Protein AF-A0A800CXI4-F1 (afdb_monomer_lite)

Radius of gyration: 18.93 Å; chains: 1; bounding box: 48×58×32 Å

Sequence (128 aa):
MKNTLILLLLLTINILAGDKNIGFQMNQKYVCINQGAMMNDKLIPILSKEDALKHPLRIVVDDNNILQTDGTIKNLKHIEKTTYGNSENKIILIVDGNNRFIMMMSKQMKNIPIIYACTETNNWTLVK

Structure (mmCIF, N/CA/C/O backbone):
data_AF-A0A800CXI4-F1
#
_entry.id   AF-A0A800CXI4-F1
#
loop_
_atom_site.group_PDB
_atom_site.id
_atom_site.type_symbol
_atom_site.label_atom_id
_atom_site.label_alt_id
_atom_site.label_comp_id
_atom_site.label_asym_id
_atom_site.label_entity_id
_atom_site.label_seq_id
_atom_site.pdbx_PDB_ins_code
_atom_site.Cartn_x
_atom_site.Cartn_y
_atom_site.Cartn_z
_atom_site.occupancy
_atom_site.B_iso_or_equiv
_atom_site.auth_seq_id
_atom_site.a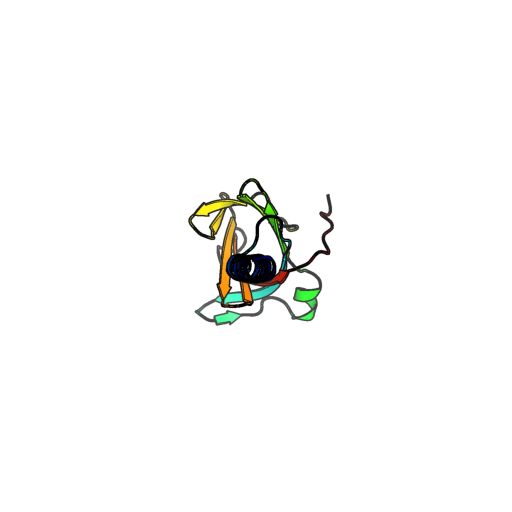uth_comp_id
_atom_site.auth_asym_id
_atom_site.auth_atom_id
_atom_site.pdbx_PDB_model_num
ATOM 1 N N . MET A 1 1 ? -32.945 -42.787 12.098 1.00 50.81 1 MET A N 1
ATOM 2 C CA . MET A 1 1 ? -32.703 -41.409 12.595 1.00 50.81 1 MET A CA 1
ATOM 3 C C . MET A 1 1 ? -31.217 -41.085 12.854 1.00 50.81 1 MET A C 1
ATOM 5 O O . MET A 1 1 ? -30.929 -40.255 13.701 1.00 50.81 1 MET A O 1
ATOM 9 N N . LYS A 1 2 ? -30.248 -41.681 12.135 1.00 51.53 2 LYS A N 1
ATOM 10 C CA . LYS A 1 2 ? -28.816 -41.311 12.262 1.00 51.53 2 LYS A CA 1
ATOM 11 C C . LYS A 1 2 ? -28.258 -40.580 11.030 1.00 51.53 2 LYS A C 1
ATOM 13 O O . LYS A 1 2 ? -27.410 -39.714 11.188 1.00 51.53 2 LYS A O 1
ATOM 18 N N . ASN A 1 3 ? -28.796 -40.833 9.832 1.00 51.59 3 ASN A N 1
ATOM 19 C CA . ASN A 1 3 ? -28.273 -40.224 8.598 1.00 51.59 3 ASN A CA 1
ATOM 20 C C . ASN A 1 3 ? -28.758 -38.788 8.339 1.00 51.59 3 ASN A C 1
ATOM 22 O O . ASN A 1 3 ? -28.037 -38.010 7.726 1.00 51.59 3 ASN A O 1
ATOM 26 N N . THR A 1 4 ? -29.933 -38.399 8.842 1.00 51.50 4 THR A N 1
ATOM 27 C CA . THR A 1 4 ? -30.475 -37.039 8.655 1.00 51.50 4 THR A CA 1
ATOM 28 C C . THR A 1 4 ? -29.680 -35.975 9.423 1.00 51.50 4 THR A C 1
ATOM 30 O O . THR A 1 4 ? -29.590 -34.836 8.980 1.00 51.50 4 THR A O 1
ATOM 33 N N . LEU A 1 5 ? -29.055 -36.347 10.547 1.00 52.59 5 LEU A N 1
ATOM 34 C CA . LEU A 1 5 ? -28.291 -35.419 11.388 1.00 52.59 5 LEU A CA 1
ATOM 35 C C . LEU A 1 5 ? -26.929 -35.049 10.770 1.00 52.59 5 LEU A C 1
ATOM 37 O O . LEU A 1 5 ? -26.468 -33.922 10.914 1.00 52.59 5 LEU A O 1
ATOM 41 N N . ILE A 1 6 ? -26.314 -35.981 10.034 1.00 56.84 6 ILE A N 1
ATOM 42 C CA . ILE A 1 6 ? -25.014 -35.783 9.369 1.00 56.84 6 ILE A CA 1
ATOM 43 C C . ILE A 1 6 ? -25.155 -34.843 8.162 1.00 56.84 6 ILE A C 1
ATOM 45 O O . ILE A 1 6 ? -24.296 -33.994 7.935 1.00 56.84 6 ILE A O 1
ATOM 49 N N . LEU A 1 7 ? -26.266 -34.941 7.423 1.00 50.00 7 LEU A N 1
ATOM 50 C CA . LEU A 1 7 ? -26.538 -34.068 6.278 1.00 50.00 7 LEU A CA 1
ATOM 51 C C . LEU A 1 7 ? -26.783 -32.610 6.713 1.00 50.00 7 LEU A C 1
ATOM 53 O O . LEU A 1 7 ? -26.326 -31.686 6.045 1.00 50.00 7 LEU A O 1
ATOM 57 N N . LEU A 1 8 ? -27.438 -32.405 7.863 1.00 51.38 8 LEU A N 1
ATOM 58 C CA . LEU A 1 8 ? -27.653 -31.074 8.441 1.00 51.38 8 LEU A CA 1
ATOM 59 C C . LEU A 1 8 ? -26.340 -30.438 8.928 1.00 51.38 8 LEU A C 1
ATOM 61 O O . LEU A 1 8 ? -26.144 -29.240 8.744 1.00 51.38 8 LEU A O 1
ATOM 65 N N . LEU A 1 9 ? -25.424 -31.239 9.491 1.00 52.81 9 LEU A N 1
ATOM 66 C CA . LEU A 1 9 ? -24.092 -30.775 9.903 1.00 52.81 9 LEU A CA 1
ATOM 67 C C . LEU A 1 9 ? -23.211 -30.362 8.711 1.00 52.81 9 LEU A C 1
ATOM 69 O O . LEU A 1 9 ? -22.426 -29.429 8.821 1.00 52.81 9 LEU A O 1
ATOM 73 N N . LEU A 1 10 ? -23.329 -31.032 7.561 1.00 49.75 10 LEU A N 1
ATOM 74 C CA . LEU A 1 10 ? -22.573 -30.671 6.353 1.00 49.75 10 LEU A CA 1
ATOM 75 C C . LEU A 1 10 ? -23.114 -29.403 5.676 1.00 49.75 10 LEU A C 1
ATOM 77 O O . LEU A 1 10 ? -22.350 -28.644 5.078 1.00 49.75 10 LEU A O 1
ATOM 81 N N . LEU A 1 11 ? -24.417 -29.135 5.795 1.00 50.25 11 LEU A N 1
ATOM 82 C CA . LEU A 1 11 ? -25.026 -27.904 5.286 1.00 50.25 11 LEU A CA 1
ATOM 83 C C . LEU A 1 11 ? -24.616 -26.672 6.108 1.00 50.25 11 LEU A C 1
ATOM 85 O O . LEU A 1 11 ? -24.391 -25.615 5.525 1.00 50.25 11 LEU A O 1
ATOM 89 N N . THR A 1 12 ? -24.431 -26.793 7.427 1.00 48.59 12 THR A N 1
ATOM 90 C CA . THR A 1 12 ? -23.997 -25.659 8.265 1.00 48.59 12 THR A CA 1
ATOM 91 C C . THR A 1 12 ? -22.528 -25.283 8.065 1.00 48.59 12 THR A C 1
ATOM 93 O O . THR A 1 12 ? -22.199 -24.101 8.140 1.00 48.59 12 THR A O 1
ATOM 96 N N . ILE A 1 13 ? -21.649 -26.240 7.738 1.00 51.00 13 ILE A N 1
ATOM 97 C CA . ILE A 1 13 ? -20.226 -25.956 7.464 1.00 51.00 13 ILE A CA 1
ATOM 98 C C . ILE A 1 13 ? -20.065 -25.098 6.198 1.00 51.00 13 ILE A C 1
ATOM 100 O O . ILE A 1 13 ? -19.232 -24.196 6.168 1.00 51.00 13 ILE A O 1
ATOM 104 N N . ASN A 1 14 ? -20.889 -25.323 5.169 1.00 39.72 14 ASN A N 1
ATOM 105 C CA . ASN A 1 14 ? -20.819 -24.549 3.925 1.00 39.72 14 ASN A CA 1
ATOM 106 C C . ASN A 1 14 ? -21.346 -23.114 4.082 1.00 39.72 14 ASN A C 1
ATOM 108 O O . ASN A 1 14 ? -20.848 -22.208 3.420 1.00 39.72 14 ASN A O 1
ATOM 112 N N . ILE A 1 15 ? -22.316 -22.890 4.975 1.00 45.28 15 ILE A N 1
ATOM 113 C CA . ILE A 1 15 ? -22.887 -21.554 5.211 1.00 45.28 15 ILE A CA 1
ATOM 114 C C . ILE A 1 15 ? -21.921 -20.674 6.027 1.00 45.28 15 ILE A C 1
ATOM 116 O O . ILE A 1 15 ? -21.911 -19.460 5.853 1.00 45.28 15 ILE A O 1
ATOM 120 N N . LEU A 1 16 ? -21.042 -21.265 6.848 1.00 41.84 16 LEU A N 1
ATOM 121 C CA . LEU A 1 16 ? -20.015 -20.515 7.587 1.00 41.84 16 LEU A CA 1
ATOM 122 C C . LEU A 1 16 ? -18.786 -20.135 6.734 1.00 41.84 16 LEU A C 1
ATOM 124 O O . LEU A 1 16 ? -17.980 -19.310 7.154 1.00 41.84 16 LEU A O 1
ATOM 128 N N . ALA A 1 17 ? -18.633 -20.725 5.545 1.00 45.62 17 ALA A N 1
ATOM 129 C CA . ALA A 1 17 ? -17.491 -20.513 4.648 1.00 45.62 17 ALA A CA 1
ATOM 130 C C . ALA A 1 17 ? -17.721 -19.404 3.594 1.00 45.62 17 ALA A C 1
ATOM 132 O O . ALA A 1 17 ? -16.946 -19.285 2.642 1.00 45.62 17 ALA A O 1
ATOM 133 N N . GLY A 1 18 ? -18.796 -18.620 3.738 1.00 40.31 18 GLY A N 1
ATOM 134 C CA . GLY A 1 18 ? -19.310 -17.721 2.701 1.00 40.31 18 GLY A CA 1
ATOM 135 C C . GLY A 1 18 ? -18.855 -16.262 2.745 1.00 40.31 18 GLY A C 1
ATOM 136 O O . GLY A 1 18 ? -18.929 -15.610 1.711 1.00 40.31 18 GLY A O 1
ATOM 137 N N . ASP A 1 19 ? -18.323 -15.758 3.860 1.00 40.31 19 ASP A N 1
ATOM 138 C CA . ASP A 1 19 ? -17.741 -14.409 3.912 1.00 40.31 19 ASP A CA 1
ATOM 139 C C . ASP A 1 19 ? -16.220 -14.506 3.793 1.00 40.31 19 ASP A C 1
ATOM 141 O O . ASP A 1 19 ? -15.462 -14.335 4.750 1.00 40.31 19 ASP A O 1
ATOM 145 N N . LYS A 1 20 ? -15.735 -14.813 2.583 1.00 41.09 20 LYS A N 1
ATOM 146 C CA . LYS A 1 20 ? -14.326 -14.567 2.251 1.00 41.09 20 LYS A CA 1
ATOM 147 C C . LYS A 1 20 ? -14.084 -13.064 2.375 1.00 41.09 20 LYS A C 1
ATOM 149 O O . LYS A 1 20 ? -14.387 -12.327 1.448 1.00 41.09 20 LYS A O 1
ATOM 154 N N . ASN A 1 21 ? -13.559 -12.642 3.526 1.00 45.72 21 ASN A N 1
ATOM 155 C CA . ASN A 1 21 ? -13.044 -11.308 3.847 1.00 45.72 21 ASN A CA 1
ATOM 156 C C . ASN A 1 21 ? -12.603 -10.530 2.589 1.00 45.72 21 ASN A C 1
ATOM 158 O O . ASN A 1 21 ? -11.483 -10.705 2.102 1.00 45.72 21 ASN A O 1
ATOM 162 N N . ILE A 1 22 ? -13.481 -9.658 2.082 1.00 54.50 22 ILE A N 1
ATOM 163 C CA . ILE A 1 22 ? -13.307 -8.863 0.849 1.00 54.50 22 ILE A CA 1
ATOM 164 C C . ILE A 1 22 ? -12.419 -7.631 1.145 1.00 54.50 22 ILE A C 1
ATOM 166 O O . ILE A 1 22 ? -12.668 -6.519 0.697 1.00 54.50 22 ILE A O 1
ATOM 170 N N . GLY A 1 23 ? -11.410 -7.806 2.001 1.00 72.75 23 GLY A N 1
ATOM 171 C CA . GLY A 1 23 ? -10.653 -6.743 2.656 1.00 72.75 23 GLY A CA 1
ATOM 172 C C . GLY A 1 23 ? -9.152 -7.019 2.715 1.00 72.75 23 GLY A C 1
ATOM 173 O O . GLY A 1 23 ? -8.667 -8.087 2.323 1.00 72.75 23 GLY A O 1
ATOM 174 N N . PHE A 1 24 ? -8.410 -6.056 3.258 1.00 88.31 24 PHE A N 1
ATOM 175 C CA . PHE A 1 24 ? -7.121 -6.339 3.884 1.00 88.31 24 PHE A CA 1
ATOM 176 C C . PHE A 1 24 ? -7.394 -7.013 5.229 1.00 88.31 24 PHE A C 1
ATOM 178 O O . PHE A 1 24 ? -8.135 -6.473 6.047 1.00 88.31 24 PHE A O 1
ATOM 185 N N . GLN A 1 25 ? -6.848 -8.208 5.433 1.00 89.06 25 GLN A N 1
ATOM 186 C CA . GLN A 1 25 ? -7.080 -8.978 6.651 1.00 89.06 25 GLN A CA 1
ATOM 187 C C . GLN A 1 25 ? -6.087 -8.577 7.746 1.00 89.06 25 GLN A C 1
ATOM 189 O O . GLN A 1 25 ? -4.918 -8.296 7.474 1.00 89.06 25 GLN A O 1
ATOM 194 N N . MET A 1 26 ? -6.555 -8.589 8.992 1.00 89.81 26 MET A N 1
ATOM 195 C CA . MET A 1 26 ? -5.710 -8.388 10.170 1.00 89.81 26 MET A CA 1
ATOM 196 C C . MET A 1 26 ? -4.631 -9.469 10.233 1.00 89.81 26 MET A C 1
ATOM 198 O O . MET A 1 26 ? -4.898 -10.635 9.948 1.00 89.81 26 MET A O 1
ATOM 202 N N . ASN A 1 27 ? -3.407 -9.072 10.573 1.00 90.50 27 ASN A N 1
ATOM 203 C CA . ASN A 1 27 ? -2.185 -9.884 10.590 1.00 90.50 27 ASN A CA 1
ATOM 204 C C . ASN A 1 27 ? -1.806 -10.560 9.264 1.00 90.50 27 ASN A C 1
ATOM 206 O O . ASN A 1 27 ? -0.751 -11.197 9.185 1.00 90.50 27 ASN A O 1
ATOM 210 N N . GLN A 1 28 ? -2.602 -10.398 8.205 1.00 92.12 28 GLN A N 1
ATOM 211 C CA . GLN A 1 28 ? -2.224 -10.825 6.871 1.00 92.12 28 GLN A CA 1
ATOM 212 C C . GLN A 1 28 ? -1.204 -9.843 6.311 1.00 92.12 28 GLN A C 1
ATOM 214 O O . GLN A 1 28 ? -1.385 -8.624 6.322 1.00 92.12 28 GLN A O 1
ATOM 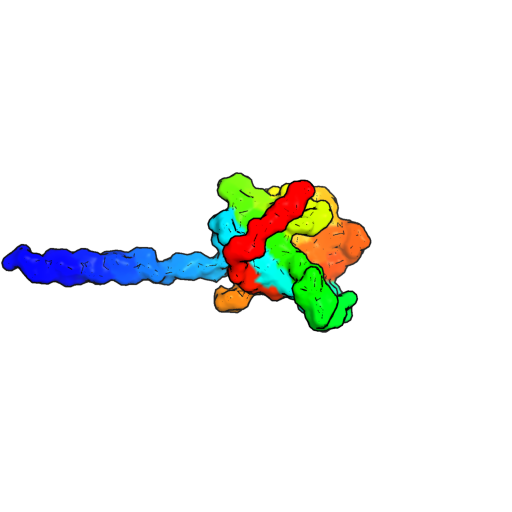219 N N . LYS A 1 29 ? -0.107 -10.397 5.806 1.00 92.50 29 LYS A N 1
ATOM 220 C CA . LYS A 1 29 ? 0.980 -9.619 5.227 1.00 92.50 29 LYS A CA 1
ATOM 221 C C . LYS A 1 29 ? 0.770 -9.471 3.730 1.00 92.50 29 LYS A C 1
ATOM 223 O O . LYS A 1 29 ? 0.338 -10.409 3.051 1.00 92.50 29 LYS A O 1
ATOM 228 N N . TYR A 1 30 ? 1.128 -8.300 3.227 1.00 93.88 30 TYR A N 1
ATOM 229 C CA . TYR A 1 30 ? 1.013 -7.949 1.822 1.00 93.88 30 TYR A CA 1
ATOM 230 C C . TYR A 1 30 ? 2.334 -7.390 1.306 1.00 93.88 30 TYR A C 1
ATOM 232 O O . TYR A 1 30 ? 3.022 -6.640 1.998 1.00 93.88 30 TYR A O 1
ATOM 240 N N . VAL A 1 31 ? 2.669 -7.748 0.071 1.00 94.38 31 VAL A N 1
ATOM 241 C CA . VAL A 1 31 ? 3.730 -7.123 -0.718 1.00 94.38 31 VAL A CA 1
ATOM 242 C C . VAL A 1 31 ? 3.075 -6.252 -1.780 1.00 94.38 31 VAL A C 1
ATOM 244 O O . VAL A 1 31 ? 2.179 -6.705 -2.487 1.00 94.38 31 VAL A O 1
ATOM 247 N N . CYS A 1 32 ? 3.495 -4.998 -1.870 1.00 95.00 32 CYS A N 1
ATOM 248 C CA . CYS A 1 32 ? 2.868 -3.965 -2.674 1.00 95.00 32 CYS A CA 1
ATOM 249 C C . CYS A 1 32 ? 3.884 -3.371 -3.658 1.00 95.00 32 CYS A C 1
ATOM 251 O O . CYS A 1 32 ? 4.918 -2.829 -3.264 1.00 95.00 32 CYS A O 1
ATOM 253 N N . ILE A 1 33 ? 3.588 -3.470 -4.953 1.00 96.00 33 ILE A N 1
ATOM 254 C CA . ILE A 1 33 ? 4.454 -3.022 -6.049 1.00 96.00 33 ILE A CA 1
ATOM 255 C C . ILE A 1 33 ? 3.989 -1.655 -6.538 1.00 96.00 33 ILE A C 1
ATOM 257 O O . ILE A 1 33 ? 2.809 -1.484 -6.855 1.00 96.00 33 ILE A O 1
ATOM 261 N N . ASN A 1 34 ? 4.913 -0.695 -6.625 1.00 96.62 34 ASN A N 1
ATOM 262 C CA . ASN A 1 34 ? 4.628 0.663 -7.091 1.00 96.62 34 ASN A CA 1
ATOM 263 C C . ASN A 1 34 ? 4.089 0.640 -8.532 1.00 96.62 34 ASN A C 1
ATOM 265 O O . ASN A 1 34 ? 4.724 0.076 -9.421 1.00 96.62 34 ASN A O 1
ATOM 269 N N . GLN A 1 35 ? 2.916 1.236 -8.746 1.00 97.38 35 GLN A N 1
ATOM 270 C CA . GLN A 1 35 ? 2.281 1.364 -10.061 1.00 97.38 35 GLN A CA 1
ATOM 271 C C . GLN A 1 35 ? 2.474 2.759 -10.671 1.00 97.38 35 GLN A C 1
ATOM 273 O O . GLN A 1 35 ? 2.390 2.920 -11.886 1.00 97.38 35 GLN A O 1
ATOM 278 N N . GLY A 1 36 ? 2.729 3.770 -9.840 1.00 96.81 36 GLY A N 1
ATOM 279 C CA . GLY A 1 36 ? 2.942 5.145 -10.270 1.00 96.81 36 GLY A CA 1
ATOM 280 C C . GLY A 1 36 ? 2.333 6.180 -9.330 1.00 96.81 36 GLY A C 1
ATOM 281 O O . GLY A 1 36 ? 1.720 5.856 -8.312 1.00 96.81 36 GLY A O 1
ATOM 282 N N . ALA A 1 37 ? 2.493 7.444 -9.707 1.00 97.38 37 ALA A N 1
ATOM 283 C CA . ALA A 1 37 ? 1.859 8.589 -9.072 1.00 97.38 37 ALA A CA 1
ATOM 284 C C . ALA A 1 37 ? 0.599 9.008 -9.842 1.00 97.38 37 ALA A C 1
ATOM 286 O O . ALA A 1 37 ? 0.600 9.029 -11.072 1.00 97.38 37 ALA A O 1
ATOM 287 N N . MET A 1 38 ? -0.461 9.382 -9.129 1.00 96.38 38 MET A N 1
ATOM 288 C CA . MET A 1 38 ? -1.640 10.010 -9.722 1.00 96.38 38 MET A CA 1
ATOM 289 C C . MET A 1 38 ? -1.374 11.498 -9.943 1.00 96.38 38 MET A C 1
ATOM 291 O O . MET A 1 38 ? -1.226 12.261 -8.989 1.00 96.38 38 MET A O 1
ATOM 295 N N . MET A 1 39 ? -1.317 11.916 -11.205 1.00 94.31 39 MET A N 1
ATOM 296 C CA . MET A 1 39 ? -1.093 13.302 -11.616 1.00 94.31 39 MET A CA 1
ATOM 297 C C . MET A 1 39 ? -2.003 13.629 -12.798 1.00 94.31 39 MET A C 1
ATOM 299 O O . MET A 1 39 ? -1.978 12.921 -13.803 1.00 94.31 39 MET A O 1
ATOM 303 N N . ASN A 1 40 ? -2.783 14.710 -12.697 1.00 93.81 40 ASN A N 1
ATOM 304 C CA . ASN A 1 40 ? -3.727 15.134 -13.742 1.00 93.81 40 ASN A CA 1
ATOM 305 C C . ASN A 1 40 ? -4.635 13.979 -14.211 1.00 93.81 40 ASN A C 1
ATOM 307 O O . ASN A 1 40 ? -4.702 13.681 -15.403 1.00 93.81 40 ASN A O 1
ATOM 311 N N . ASP A 1 41 ? -5.242 13.275 -13.249 1.00 92.38 41 ASP A N 1
ATOM 312 C CA . ASP A 1 41 ? -6.135 12.122 -13.457 1.00 92.38 41 ASP A CA 1
ATOM 313 C C . ASP A 1 41 ? -5.514 10.928 -14.198 1.00 92.38 41 ASP A C 1
ATOM 315 O O . ASP A 1 41 ? -6.213 10.021 -14.649 1.00 92.38 41 ASP A O 1
ATOM 319 N N . LYS A 1 42 ? -4.183 10.890 -14.302 1.00 95.31 42 LYS A N 1
ATOM 320 C CA . LYS A 1 42 ? -3.438 9.795 -14.919 1.00 95.31 42 LYS A CA 1
ATOM 321 C C . LYS A 1 42 ? -2.495 9.157 -13.919 1.00 95.31 42 LYS A C 1
ATOM 323 O O . LYS A 1 42 ? -1.866 9.839 -13.113 1.00 95.31 42 LYS A O 1
ATOM 328 N N . LEU A 1 43 ? -2.356 7.842 -14.032 1.00 95.31 43 LEU A N 1
ATOM 329 C CA . LEU A 1 43 ? -1.314 7.098 -13.347 1.00 95.31 43 LEU A CA 1
ATOM 330 C C . LEU A 1 43 ? -0.021 7.193 -14.162 1.00 95.31 43 LEU A C 1
ATOM 332 O O . LEU A 1 43 ? 0.069 6.645 -15.261 1.00 95.31 43 LEU A O 1
ATOM 336 N N . ILE A 1 44 ? 0.964 7.912 -13.633 1.00 97.12 44 ILE A N 1
ATOM 337 C CA . ILE A 1 44 ? 2.273 8.106 -14.258 1.00 97.12 44 ILE A CA 1
ATOM 338 C C . ILE A 1 44 ? 3.289 7.208 -13.544 1.00 97.12 44 ILE A C 1
ATOM 340 O O . ILE A 1 44 ? 3.525 7.408 -12.349 1.00 97.12 44 ILE A O 1
ATOM 344 N N . PRO A 1 45 ? 3.916 6.236 -14.231 1.00 95.44 45 PRO A N 1
ATOM 345 C CA . PRO A 1 45 ? 4.993 5.447 -13.647 1.00 95.44 45 PRO A CA 1
ATOM 346 C C . PRO A 1 45 ? 6.143 6.355 -13.202 1.00 95.44 45 PRO A C 1
ATOM 348 O O . PRO A 1 45 ? 6.675 7.128 -13.996 1.00 95.44 45 PRO A O 1
ATOM 351 N N . ILE A 1 46 ? 6.523 6.257 -11.930 1.00 93.62 46 ILE A N 1
ATOM 352 C CA . ILE A 1 46 ? 7.657 7.002 -11.351 1.00 93.62 46 ILE A CA 1
ATOM 353 C C . ILE A 1 46 ? 8.901 6.123 -11.161 1.00 93.62 46 ILE A C 1
ATOM 355 O O . ILE A 1 46 ? 9.965 6.623 -10.812 1.00 93.62 46 ILE A O 1
ATOM 359 N N . LEU A 1 47 ? 8.757 4.817 -11.391 1.00 92.94 47 LEU A N 1
ATOM 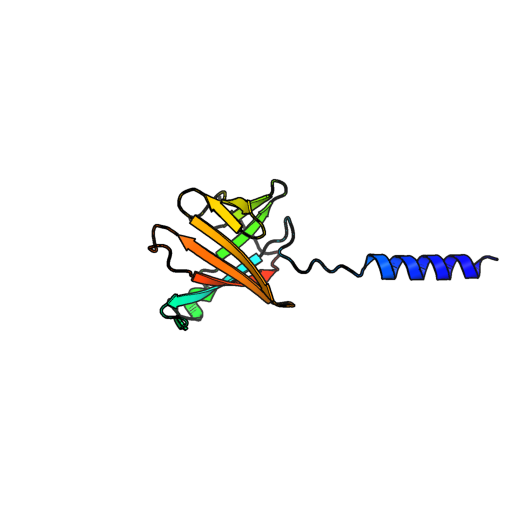360 C CA . LEU A 1 47 ? 9.811 3.809 -11.383 1.00 92.94 47 LEU A CA 1
ATOM 361 C C . LEU A 1 47 ? 9.647 2.917 -12.618 1.00 92.94 47 LEU A C 1
ATOM 363 O O . LEU A 1 47 ? 8.534 2.749 -13.127 1.00 92.94 47 LEU A O 1
ATOM 367 N N . SER A 1 48 ? 10.748 2.317 -13.073 1.00 93.69 48 SER A N 1
ATOM 368 C CA . SER A 1 48 ? 10.685 1.194 -14.013 1.00 93.69 48 SER A CA 1
ATOM 369 C C . SER A 1 48 ? 9.992 -0.006 -13.350 1.00 93.69 48 SER A C 1
ATOM 371 O O . SER A 1 48 ? 9.926 -0.100 -12.119 1.00 93.69 48 SER A O 1
ATOM 373 N N . LYS A 1 49 ? 9.483 -0.951 -14.149 1.00 90.31 49 LYS A N 1
ATOM 374 C CA . LYS A 1 49 ? 8.880 -2.178 -13.600 1.00 90.31 49 LYS A CA 1
ATOM 375 C C . LYS A 1 49 ? 9.917 -2.993 -12.831 1.00 90.31 49 LYS A C 1
ATOM 377 O O . LYS A 1 49 ? 9.622 -3.509 -11.757 1.00 90.31 49 LYS A O 1
ATOM 382 N N . GLU A 1 50 ? 11.130 -3.075 -13.364 1.00 92.38 50 GLU A N 1
ATOM 383 C CA . GLU A 1 50 ? 12.251 -3.786 -12.763 1.00 92.38 50 GLU A CA 1
ATOM 384 C C . GLU A 1 50 ? 12.607 -3.199 -11.395 1.00 92.38 50 GLU A C 1
ATOM 386 O O . GLU A 1 50 ? 12.787 -3.944 -10.433 1.00 92.38 50 GLU A O 1
ATOM 391 N N . ASP A 1 51 ? 12.664 -1.873 -11.273 1.00 92.19 51 ASP A N 1
ATOM 392 C CA . ASP A 1 51 ? 13.017 -1.226 -10.008 1.00 92.19 51 ASP A CA 1
ATOM 393 C C . ASP A 1 51 ? 11.864 -1.256 -9.000 1.00 92.19 51 ASP A C 1
ATOM 395 O O . ASP A 1 51 ? 12.101 -1.436 -7.804 1.00 92.19 51 ASP A O 1
ATOM 399 N N . ALA A 1 52 ? 10.612 -1.190 -9.465 1.00 91.25 52 ALA A N 1
ATOM 400 C CA . ALA A 1 52 ? 9.443 -1.385 -8.610 1.00 91.25 52 ALA A CA 1
ATOM 401 C C . ALA A 1 52 ? 9.414 -2.788 -7.971 1.00 91.25 52 ALA A C 1
ATOM 403 O O . ALA A 1 52 ? 9.008 -2.930 -6.818 1.00 91.25 52 ALA A O 1
ATOM 404 N N . LEU A 1 53 ? 9.877 -3.819 -8.689 1.00 89.75 53 LEU A N 1
ATOM 405 C CA . LEU A 1 53 ? 9.980 -5.188 -8.171 1.00 89.75 53 LEU A CA 1
ATOM 406 C C . LEU A 1 53 ? 11.153 -5.380 -7.198 1.00 89.75 53 LEU A C 1
ATOM 408 O O . LEU A 1 53 ? 11.057 -6.210 -6.294 1.00 89.75 53 LEU A O 1
ATOM 412 N N . LYS A 1 54 ? 12.246 -4.623 -7.355 1.00 91.38 54 LYS A N 1
ATOM 413 C CA . LYS A 1 54 ? 13.392 -4.652 -6.424 1.00 91.38 54 LYS A CA 1
ATOM 414 C C . LYS A 1 54 ? 13.078 -3.989 -5.085 1.00 91.38 54 LYS A C 1
ATOM 416 O O . LYS A 1 54 ? 13.638 -4.383 -4.064 1.00 91.38 54 LYS A O 1
ATOM 421 N N . HIS A 1 55 ? 12.189 -2.998 -5.089 1.00 88.44 55 HIS A N 1
ATOM 422 C CA . HIS A 1 55 ? 11.851 -2.195 -3.915 1.00 88.44 55 HIS A CA 1
ATOM 423 C C . HIS A 1 55 ? 10.344 -2.227 -3.617 1.00 88.44 55 HIS A C 1
ATOM 425 O O . HIS A 1 55 ? 9.685 -1.184 -3.662 1.00 88.44 55 HIS A O 1
ATOM 431 N N . PRO A 1 56 ? 9.773 -3.410 -3.317 1.00 91.38 56 PRO A N 1
ATOM 432 C CA . PRO A 1 56 ? 8.378 -3.487 -2.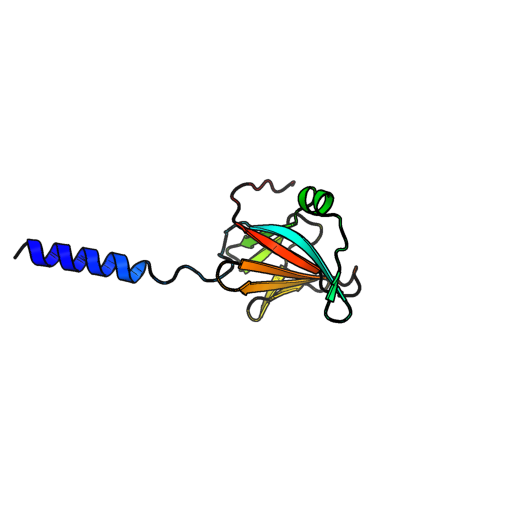928 1.00 91.38 56 PRO A CA 1
ATOM 433 C C . PRO A 1 56 ? 8.173 -2.831 -1.560 1.00 91.38 56 PRO A C 1
ATOM 435 O O . PRO A 1 56 ? 9.042 -2.904 -0.692 1.00 91.38 56 PRO A O 1
ATOM 438 N N . LEU A 1 57 ? 6.993 -2.259 -1.346 1.00 92.06 57 LEU A N 1
ATOM 439 C CA . LEU A 1 57 ? 6.532 -1.865 -0.020 1.00 92.06 57 LEU A CA 1
ATOM 440 C C . LEU A 1 57 ? 5.819 -3.057 0.606 1.00 92.06 57 LEU A C 1
A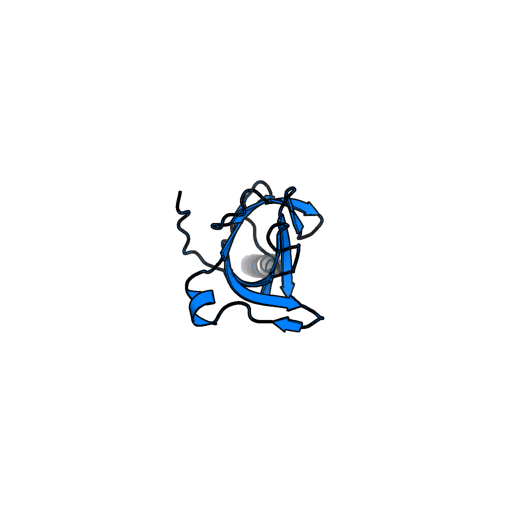TOM 442 O O . LEU A 1 57 ? 4.923 -3.625 -0.013 1.00 92.06 57 LEU A O 1
ATOM 446 N N . ARG A 1 58 ? 6.165 -3.447 1.825 1.00 92.00 58 ARG A N 1
ATOM 447 C CA . ARG A 1 58 ? 5.441 -4.504 2.532 1.00 92.00 58 ARG A CA 1
ATOM 448 C C . ARG A 1 58 ? 4.592 -3.884 3.629 1.00 92.00 58 ARG A C 1
ATOM 450 O O . ARG A 1 58 ? 5.063 -3.005 4.347 1.00 92.00 58 ARG A O 1
ATOM 457 N N . ILE A 1 59 ? 3.346 -4.338 3.762 1.00 93.00 59 ILE A N 1
ATOM 458 C CA . ILE A 1 59 ? 2.412 -3.841 4.779 1.00 93.00 59 ILE A CA 1
ATOM 459 C C . ILE A 1 59 ? 1.728 -4.969 5.554 1.00 93.00 59 ILE A C 1
ATOM 461 O O . ILE A 1 59 ? 1.515 -6.067 5.035 1.00 93.00 59 ILE A O 1
ATOM 465 N N . VAL A 1 60 ? 1.349 -4.666 6.792 1.00 92.94 60 VAL A N 1
ATOM 466 C CA . VAL A 1 60 ? 0.485 -5.495 7.639 1.00 92.94 60 VAL A CA 1
ATOM 467 C C . VAL A 1 60 ? -0.327 -4.580 8.551 1.00 92.94 60 VAL A C 1
ATOM 469 O O . VAL A 1 60 ? 0.184 -3.557 9.003 1.00 92.94 60 VAL A O 1
ATOM 472 N N . VAL A 1 61 ? -1.585 -4.930 8.813 1.00 92.88 61 VAL A N 1
ATOM 473 C CA . VAL A 1 61 ? -2.374 -4.308 9.884 1.00 92.88 61 VAL A CA 1
ATOM 474 C C . VAL A 1 61 ? -2.343 -5.259 11.073 1.00 92.88 61 VAL A C 1
ATOM 476 O O . VAL A 1 61 ? -2.769 -6.402 10.934 1.00 92.88 61 VAL A O 1
ATOM 479 N N . ASP A 1 62 ? -1.783 -4.827 12.199 1.00 90.69 62 ASP A N 1
ATOM 480 C CA . ASP A 1 62 ? -1.665 -5.659 13.403 1.00 90.69 62 ASP A CA 1
ATOM 481 C C . ASP A 1 62 ? -2.958 -5.695 14.229 1.00 90.69 62 ASP A C 1
ATOM 483 O O . ASP A 1 62 ? -3.865 -4.903 13.996 1.00 90.69 62 ASP A O 1
ATOM 487 N N . ASP A 1 63 ? -3.024 -6.567 15.238 1.00 90.81 63 ASP A N 1
ATOM 488 C CA . ASP A 1 63 ? -4.178 -6.720 16.144 1.00 90.81 63 ASP A CA 1
ATOM 489 C C . ASP A 1 63 ? -4.631 -5.437 16.860 1.00 90.81 63 ASP A C 1
ATOM 491 O O . ASP A 1 63 ? -5.776 -5.347 17.300 1.00 90.81 63 ASP A O 1
ATOM 495 N N . ASN A 1 64 ? -3.767 -4.423 16.956 1.00 90.56 64 ASN A N 1
ATOM 496 C CA . ASN A 1 64 ? -4.104 -3.126 17.545 1.00 90.56 64 ASN A CA 1
ATOM 497 C C . ASN A 1 64 ? -4.659 -2.140 16.507 1.00 90.56 64 ASN A C 1
ATOM 499 O O . ASN A 1 64 ? -4.805 -0.950 16.800 1.00 90.56 64 ASN A O 1
ATOM 503 N N . ASN A 1 65 ? -4.959 -2.616 15.296 1.00 90.44 65 ASN A N 1
ATOM 504 C CA . ASN A 1 65 ? -5.400 -1.809 14.166 1.00 90.44 65 ASN A CA 1
ATOM 505 C C . ASN A 1 65 ? -4.375 -0.721 13.793 1.00 90.44 65 ASN A C 1
ATOM 507 O O . ASN A 1 65 ? -4.729 0.408 13.435 1.00 90.44 65 ASN A O 1
ATOM 511 N N . ILE A 1 66 ? -3.086 -1.060 13.896 1.00 92.56 66 ILE A N 1
ATOM 512 C CA . ILE A 1 66 ? -1.974 -0.225 13.445 1.00 92.56 66 ILE A CA 1
ATOM 513 C C . ILE A 1 66 ? -1.440 -0.809 12.140 1.00 92.56 66 ILE A C 1
ATOM 515 O O . ILE A 1 66 ? -1.047 -1.974 12.068 1.00 92.56 66 ILE A O 1
ATOM 519 N N . LEU A 1 67 ? -1.386 0.021 11.099 1.00 93.88 67 LEU A N 1
ATOM 520 C CA . LEU A 1 67 ? -0.749 -0.343 9.843 1.00 93.88 67 LEU A CA 1
ATOM 521 C C . LEU A 1 67 ? 0.759 -0.111 9.958 1.00 93.88 67 LEU A C 1
ATOM 523 O O . LEU A 1 67 ? 1.242 1.006 10.180 1.00 93.88 67 LEU A O 1
ATOM 527 N N . GLN A 1 68 ? 1.502 -1.197 9.794 1.00 92.00 68 GLN A N 1
ATOM 528 C CA . GLN A 1 68 ? 2.954 -1.227 9.779 1.00 92.00 68 GLN A CA 1
ATOM 529 C C . GLN A 1 68 ? 3.452 -1.363 8.341 1.00 92.00 68 GLN A C 1
ATOM 531 O O . GLN A 1 68 ? 2.848 -2.065 7.527 1.00 92.00 68 GLN A O 1
ATOM 536 N N . THR A 1 69 ? 4.574 -0.710 8.040 1.00 90.12 69 THR A N 1
ATOM 537 C CA . THR A 1 69 ? 5.297 -0.896 6.779 1.00 90.12 69 THR A CA 1
ATOM 538 C C . THR A 1 69 ? 6.767 -1.192 7.053 1.00 90.12 69 THR A C 1
ATOM 540 O O . THR A 1 69 ? 7.287 -0.823 8.110 1.00 90.12 69 THR A O 1
ATOM 543 N N . ASP A 1 70 ? 7.439 -1.851 6.114 1.00 84.69 70 ASP A N 1
ATOM 544 C CA . ASP A 1 70 ? 8.895 -2.044 6.145 1.00 84.69 70 ASP A CA 1
ATOM 545 C C . ASP A 1 70 ? 9.686 -0.837 5.605 1.00 84.69 70 ASP A C 1
ATOM 547 O O . ASP A 1 70 ? 10.917 -0.843 5.618 1.00 84.69 70 ASP A O 1
ATOM 551 N N . GLY A 1 71 ? 8.989 0.209 5.154 1.00 78.38 71 GLY A N 1
ATOM 552 C CA . GLY A 1 71 ? 9.582 1.455 4.696 1.00 78.38 71 GLY A CA 1
ATOM 553 C C . GLY A 1 71 ? 9.915 2.433 5.827 1.00 78.38 71 GLY A C 1
ATOM 554 O O . GLY A 1 71 ? 9.904 2.128 7.022 1.00 78.38 71 GLY A O 1
ATOM 555 N N . THR A 1 72 ? 10.184 3.677 5.435 1.00 78.38 72 THR A N 1
ATOM 556 C CA . THR A 1 72 ? 10.425 4.794 6.364 1.00 78.38 72 THR A CA 1
ATOM 557 C C . THR A 1 72 ? 9.165 5.215 7.125 1.00 78.38 72 THR A C 1
ATOM 559 O O . THR A 1 72 ? 9.255 5.841 8.180 1.00 78.38 72 THR A O 1
ATOM 562 N N . ILE A 1 73 ? 7.985 4.858 6.614 1.00 83.25 73 ILE A N 1
ATOM 563 C CA . ILE A 1 73 ? 6.691 5.213 7.191 1.00 83.25 73 ILE A CA 1
ATOM 564 C C . ILE A 1 73 ? 6.284 4.139 8.202 1.00 83.25 73 ILE A C 1
ATOM 566 O O . ILE A 1 73 ? 5.942 3.017 7.835 1.00 83.25 73 ILE A O 1
ATOM 570 N N . LYS A 1 74 ? 6.294 4.480 9.490 1.00 81.75 74 LYS A N 1
ATOM 571 C CA . LYS A 1 74 ? 5.977 3.538 10.573 1.00 81.75 74 LYS A CA 1
ATOM 572 C C . LYS A 1 74 ? 4.761 3.990 11.383 1.00 81.75 74 LYS A C 1
ATOM 574 O O . LYS A 1 74 ? 4.474 5.185 11.466 1.00 81.75 74 LYS A O 1
ATOM 579 N N . ASN A 1 75 ? 4.096 3.020 12.014 1.00 84.75 75 ASN A N 1
ATOM 580 C CA . ASN A 1 75 ? 3.044 3.210 13.019 1.00 84.75 75 ASN A CA 1
ATOM 581 C C . ASN A 1 75 ? 1.891 4.113 12.554 1.00 84.75 75 ASN A C 1
ATOM 583 O O . ASN A 1 75 ? 1.645 5.178 13.126 1.00 84.75 75 ASN A O 1
ATOM 587 N N . LEU A 1 76 ? 1.187 3.697 11.503 1.00 93.44 76 LEU A N 1
ATOM 588 C CA . LEU A 1 76 ? 0.032 4.427 10.992 1.00 93.44 76 LEU A CA 1
ATOM 589 C C . LEU A 1 76 ? -1.223 3.974 11.735 1.00 93.44 76 LEU A C 1
ATOM 591 O O . LEU A 1 76 ? -1.640 2.823 11.630 1.00 93.44 76 LEU A O 1
ATOM 595 N N . LYS A 1 77 ? -1.816 4.884 12.508 1.00 95.88 77 LYS A N 1
ATOM 596 C CA . LYS A 1 77 ? -3.023 4.600 13.289 1.00 95.88 77 LYS A CA 1
ATOM 597 C C . LYS A 1 77 ? -4.239 4.608 12.380 1.00 95.88 77 LYS A C 1
ATOM 599 O O . LYS A 1 77 ? -4.295 5.403 11.443 1.00 95.88 77 LYS A O 1
ATOM 604 N N . HIS A 1 78 ? -5.221 3.769 12.683 1.00 94.56 78 HIS A N 1
ATOM 605 C CA . HIS A 1 78 ? -6.542 3.875 12.073 1.00 94.56 78 HIS A CA 1
ATOM 606 C C . HIS A 1 78 ? -7.135 5.271 12.310 1.00 94.56 78 HIS A C 1
ATOM 608 O O . HIS A 1 78 ? -7.063 5.800 13.420 1.00 94.56 78 HIS A O 1
ATOM 614 N N . ILE A 1 79 ? -7.662 5.883 11.248 1.00 92.56 79 ILE A N 1
ATOM 615 C CA . ILE A 1 79 ? -8.320 7.195 11.293 1.00 92.56 79 ILE A CA 1
ATOM 616 C C . ILE A 1 79 ? -9.820 6.994 11.110 1.00 92.56 79 ILE A C 1
ATOM 618 O O . ILE A 1 79 ? -10.612 7.283 12.001 1.00 92.56 79 ILE A O 1
ATOM 622 N N . GLU A 1 80 ? -10.207 6.500 9.935 1.00 87.81 80 GLU A N 1
ATOM 623 C CA . GLU A 1 80 ? -11.594 6.235 9.579 1.00 87.81 80 GLU A CA 1
ATOM 624 C C . GLU A 1 80 ? -11.662 5.252 8.412 1.00 87.81 80 GLU A C 1
ATOM 626 O O . GLU A 1 80 ? -10.796 5.257 7.532 1.00 87.81 80 GLU A O 1
ATOM 631 N N . LYS A 1 81 ? -12.723 4.437 8.367 1.00 86.75 81 LYS A N 1
ATOM 632 C CA . LYS A 1 81 ? -12.966 3.468 7.285 1.00 86.75 81 LYS A CA 1
ATOM 633 C C . LYS A 1 81 ? -11.702 2.638 7.004 1.00 86.75 81 LYS A C 1
ATOM 635 O O . LYS A 1 81 ? -11.212 1.967 7.906 1.00 86.75 81 LYS A O 1
ATOM 640 N N . THR A 1 82 ? -11.170 2.715 5.787 1.00 90.31 82 THR A N 1
ATOM 641 C CA . THR A 1 82 ? -9.971 2.011 5.319 1.00 90.31 82 THR A CA 1
ATOM 642 C C . THR A 1 82 ? -8.706 2.879 5.347 1.00 90.31 82 THR A C 1
ATOM 644 O O . THR A 1 82 ? -7.721 2.568 4.677 1.00 90.31 82 THR A O 1
ATOM 647 N N . THR A 1 83 ? -8.723 3.986 6.095 1.00 94.94 83 THR A N 1
ATOM 648 C CA . THR A 1 83 ? -7.648 4.985 6.125 1.00 94.94 83 THR A CA 1
ATOM 649 C C . THR A 1 83 ? -6.822 4.872 7.398 1.00 94.94 83 THR A C 1
ATOM 651 O O . THR A 1 83 ? -7.350 4.923 8.511 1.00 94.94 83 THR A O 1
ATOM 654 N N . TYR A 1 84 ? -5.507 4.799 7.219 1.00 96.44 84 TYR A N 1
ATOM 655 C CA . TYR A 1 84 ? -4.503 4.786 8.275 1.00 96.44 84 TYR A CA 1
ATOM 656 C C . TYR A 1 84 ? -3.570 5.976 8.094 1.00 96.44 84 TYR A C 1
ATOM 658 O O . TYR A 1 84 ? -3.240 6.349 6.968 1.00 96.44 84 TYR A O 1
ATOM 666 N N . GLY A 1 85 ? -3.111 6.587 9.179 1.00 96.06 85 GLY A N 1
ATOM 667 C CA . GLY A 1 85 ? -2.215 7.723 9.060 1.00 96.06 85 GLY A CA 1
ATOM 668 C C . GLY A 1 85 ? -1.548 8.172 10.348 1.00 96.06 85 GLY A C 1
ATOM 669 O O . GLY A 1 85 ? -1.790 7.668 11.444 1.00 96.06 85 GLY A O 1
ATOM 670 N N . ASN A 1 86 ? -0.678 9.156 10.176 1.00 94.69 86 ASN A N 1
ATOM 671 C CA . ASN A 1 86 ? -0.093 9.973 11.227 1.00 94.69 86 ASN A CA 1
ATOM 672 C C . ASN A 1 86 ? -0.047 11.435 10.742 1.00 94.69 86 ASN A C 1
ATOM 674 O O . ASN A 1 86 ? -0.683 11.781 9.745 1.00 94.69 86 ASN A O 1
ATOM 678 N N . SER A 1 87 ? 0.671 12.317 11.440 1.00 93.75 87 SER A N 1
ATOM 679 C CA . SER A 1 87 ? 0.743 13.731 11.049 1.00 93.75 87 SER A CA 1
ATOM 680 C C . SER A 1 87 ? 1.393 13.954 9.680 1.00 93.75 87 SER A C 1
ATOM 682 O O . SER A 1 87 ? 1.145 14.991 9.073 1.00 93.75 87 SER A O 1
ATOM 684 N N . GLU A 1 88 ? 2.198 13.007 9.190 1.00 94.56 88 GLU A N 1
ATOM 685 C CA . GLU A 1 88 ? 3.042 13.153 7.998 1.00 94.56 88 GLU A CA 1
ATOM 686 C C . GLU A 1 88 ? 2.582 12.303 6.807 1.00 94.56 88 GLU A C 1
ATOM 688 O O . GLU A 1 88 ? 2.867 12.647 5.659 1.00 94.56 88 GLU A O 1
ATOM 693 N N . ASN A 1 89 ? 1.887 11.192 7.061 1.00 95.62 89 ASN A N 1
ATOM 694 C CA . ASN A 1 89 ? 1.576 10.182 6.056 1.00 95.62 89 ASN A CA 1
ATOM 695 C C . ASN A 1 89 ? 0.144 9.667 6.200 1.00 95.62 89 ASN A C 1
ATOM 697 O O . ASN A 1 89 ? -0.378 9.543 7.310 1.00 95.62 89 ASN A O 1
ATOM 701 N N . LYS A 1 90 ? -0.462 9.305 5.067 1.00 96.00 90 LYS A N 1
ATOM 702 C CA . LYS A 1 90 ? -1.758 8.628 4.985 1.00 96.00 90 LYS A CA 1
ATOM 703 C C . LYS A 1 90 ? -1.683 7.475 3.991 1.00 96.00 90 LYS A C 1
ATOM 705 O O . LYS A 1 90 ? -1.110 7.622 2.913 1.00 96.00 90 LYS A O 1
ATOM 710 N N . ILE A 1 91 ? -2.291 6.352 4.346 1.00 96.38 91 ILE A N 1
ATOM 711 C CA . ILE A 1 91 ? -2.484 5.192 3.482 1.00 96.38 91 ILE A CA 1
ATOM 712 C C . ILE A 1 91 ? -3.970 4.854 3.466 1.00 96.38 91 ILE A C 1
ATOM 714 O O . ILE A 1 91 ? -4.587 4.698 4.518 1.00 96.38 91 ILE A O 1
ATOM 718 N N . ILE A 1 92 ? -4.532 4.738 2.268 1.00 96.38 92 ILE A N 1
ATOM 719 C CA . ILE A 1 92 ? -5.900 4.276 2.043 1.00 96.38 92 ILE A CA 1
ATOM 720 C C . ILE A 1 92 ? -5.822 2.867 1.472 1.00 96.38 92 ILE A C 1
ATOM 722 O O . ILE A 1 92 ? -5.159 2.646 0.455 1.00 96.38 92 ILE A O 1
ATOM 726 N N . LEU A 1 93 ? -6.501 1.928 2.125 1.00 95.62 93 LEU A N 1
ATOM 727 C CA . LEU A 1 93 ? -6.654 0.562 1.645 1.00 95.62 93 LEU A CA 1
ATOM 728 C C . LEU A 1 93 ? -7.843 0.492 0.682 1.00 95.62 93 LEU A C 1
ATOM 730 O O . LEU A 1 93 ? -8.944 0.946 1.008 1.00 95.62 93 LEU A O 1
ATOM 734 N N . ILE A 1 94 ? -7.613 -0.062 -0.506 1.00 95.19 94 ILE A N 1
ATOM 735 C CA . ILE A 1 94 ? -8.587 -0.128 -1.598 1.00 95.19 94 ILE A CA 1
ATOM 736 C C . ILE A 1 94 ? -8.732 -1.588 -2.022 1.00 95.19 94 ILE A C 1
ATOM 738 O O . ILE A 1 94 ? -7.735 -2.272 -2.264 1.00 95.19 94 ILE A O 1
ATOM 742 N N . VAL A 1 95 ? -9.973 -2.057 -2.132 1.00 92.06 95 VAL A N 1
ATOM 743 C CA . VAL A 1 95 ? -10.284 -3.401 -2.625 1.00 92.06 95 VAL A CA 1
ATOM 744 C C . VAL A 1 95 ? -11.231 -3.298 -3.809 1.00 92.06 95 VAL A C 1
ATOM 746 O O . VAL A 1 95 ? -12.247 -2.613 -3.731 1.00 92.06 95 VAL A O 1
ATOM 749 N N . ASP A 1 96 ? -10.871 -3.981 -4.892 1.00 89.69 96 ASP A N 1
ATOM 750 C CA . ASP A 1 96 ? -11.651 -4.083 -6.122 1.00 89.69 96 ASP A CA 1
ATOM 751 C C . ASP A 1 96 ? -11.732 -5.557 -6.544 1.00 89.69 96 ASP A C 1
ATOM 753 O O . ASP A 1 96 ? -10.813 -6.118 -7.150 1.00 89.69 96 ASP A O 1
ATOM 757 N N . GLY A 1 97 ? -12.809 -6.224 -6.122 1.00 87.69 97 GLY A N 1
ATOM 758 C CA . GLY A 1 97 ? -12.952 -7.673 -6.248 1.00 87.69 97 GLY A CA 1
ATOM 759 C C . GLY A 1 97 ? -11.816 -8.413 -5.535 1.00 87.69 97 GLY A C 1
ATOM 760 O O . GLY A 1 97 ? -11.653 -8.304 -4.322 1.00 87.69 97 GLY A O 1
ATOM 761 N N . ASN A 1 98 ? -11.016 -9.163 -6.298 1.00 87.50 98 ASN A N 1
ATOM 762 C CA . ASN A 1 98 ? -9.843 -9.878 -5.777 1.00 87.50 98 ASN A CA 1
ATOM 763 C C . ASN A 1 98 ? -8.572 -9.014 -5.744 1.00 87.50 98 ASN A C 1
ATOM 765 O O . ASN A 1 98 ? -7.552 -9.435 -5.191 1.00 87.50 98 ASN A O 1
ATOM 769 N N . ASN A 1 99 ? -8.614 -7.828 -6.349 1.00 92.06 99 ASN A N 1
ATOM 770 C CA . ASN A 1 99 ? -7.473 -6.936 -6.425 1.00 92.06 99 ASN A CA 1
ATOM 771 C C . ASN A 1 99 ? -7.402 -6.077 -5.169 1.00 92.06 99 ASN A C 1
ATOM 773 O O . ASN A 1 99 ? -8.409 -5.575 -4.665 1.00 92.06 99 ASN A O 1
ATOM 777 N N . ARG A 1 100 ? -6.183 -5.887 -4.672 1.00 94.94 100 ARG A N 1
ATOM 778 C CA . ARG A 1 100 ? -5.910 -5.058 -3.504 1.00 94.94 100 ARG A CA 1
ATOM 779 C C . ARG A 1 100 ? -4.912 -3.994 -3.891 1.00 94.94 100 ARG A C 1
ATOM 781 O O . ARG A 1 100 ? -3.885 -4.293 -4.495 1.00 94.94 100 ARG A O 1
ATOM 788 N N . PHE A 1 101 ? -5.205 -2.765 -3.510 1.00 96.88 101 PHE A N 1
ATOM 789 C CA . PHE A 1 101 ? -4.336 -1.631 -3.748 1.00 96.88 101 PHE A CA 1
ATOM 790 C C . PHE A 1 101 ? -4.174 -0.834 -2.470 1.00 96.88 101 PHE A C 1
ATOM 792 O O . PHE A 1 101 ? -5.039 -0.843 -1.590 1.00 96.88 101 PHE A O 1
ATOM 799 N N . ILE A 1 102 ? -3.079 -0.095 -2.406 1.00 96.62 102 ILE A N 1
ATOM 800 C CA . ILE A 1 102 ? -2.970 1.011 -1.471 1.00 96.62 102 ILE A CA 1
ATOM 801 C C . ILE A 1 102 ? -2.691 2.300 -2.218 1.00 96.62 102 ILE A C 1
ATOM 803 O O . ILE A 1 102 ? -1.963 2.325 -3.211 1.00 96.62 102 ILE A O 1
ATOM 807 N N . MET A 1 103 ? -3.267 3.375 -1.701 1.00 96.88 103 MET A N 1
ATOM 808 C CA . MET A 1 103 ? -2.934 4.733 -2.091 1.00 96.88 103 MET A CA 1
ATOM 809 C C . MET A 1 103 ? -2.183 5.382 -0.937 1.00 96.88 103 MET A C 1
ATOM 811 O O . MET A 1 103 ? -2.730 5.546 0.153 1.00 96.88 103 MET A O 1
ATOM 815 N N . MET A 1 104 ? -0.929 5.740 -1.179 1.00 95.81 104 MET A N 1
ATOM 816 C CA . MET A 1 104 ? -0.044 6.349 -0.196 1.00 95.81 104 MET A CA 1
ATOM 817 C C . MET A 1 104 ? 0.154 7.830 -0.503 1.00 95.81 104 MET A C 1
ATOM 819 O O . MET A 1 104 ? 0.492 8.201 -1.623 1.00 95.81 104 MET A O 1
ATOM 823 N N . MET A 1 105 ? -0.010 8.675 0.510 1.00 95.81 105 MET A N 1
ATOM 824 C CA . MET A 1 105 ? 0.276 10.107 0.459 1.00 95.81 105 MET A CA 1
ATOM 825 C C . MET A 1 105 ? 1.230 10.466 1.596 1.00 95.81 105 MET A C 1
ATOM 827 O O . MET A 1 105 ? 1.029 10.055 2.739 1.00 95.81 105 MET A O 1
ATOM 831 N N . SER A 1 106 ? 2.254 11.256 1.288 1.00 94.31 106 SER A N 1
ATOM 832 C CA . SER A 1 106 ? 3.227 11.750 2.265 1.00 94.31 106 SER A CA 1
ATOM 833 C C . SER A 1 106 ? 3.468 13.237 2.062 1.00 94.31 106 SER A C 1
ATOM 835 O O . SER A 1 106 ? 3.594 13.690 0.918 1.00 94.31 106 SER A O 1
ATOM 837 N N . LYS A 1 107 ? 3.627 13.991 3.154 1.00 93.94 107 LYS A N 1
ATOM 838 C CA . LYS A 1 107 ? 4.033 15.402 3.088 1.00 93.94 107 LYS A CA 1
ATOM 839 C C . LYS A 1 107 ? 5.362 15.592 2.354 1.00 93.94 107 LYS A C 1
ATOM 841 O O . LYS A 1 107 ? 5.493 16.557 1.605 1.00 93.94 107 LYS A O 1
ATOM 846 N N . GLN A 1 108 ? 6.306 14.653 2.488 1.00 91.44 108 GLN A N 1
ATOM 847 C CA . GLN A 1 108 ? 7.593 14.693 1.777 1.00 91.44 108 GLN A CA 1
ATOM 848 C C . GLN A 1 108 ? 7.409 14.701 0.251 1.00 91.44 108 GLN A C 1
ATOM 850 O O . GLN A 1 108 ? 8.175 15.330 -0.473 1.00 91.44 108 GLN A O 1
ATOM 855 N N . MET A 1 109 ? 6.350 14.051 -0.233 1.00 90.25 109 MET A N 1
ATOM 856 C CA . MET A 1 109 ? 5.995 13.965 -1.650 1.00 90.25 109 MET A CA 1
ATOM 857 C C . MET A 1 109 ? 4.885 14.954 -2.021 1.00 90.25 109 MET A C 1
ATOM 859 O O . MET A 1 109 ? 4.145 14.729 -2.975 1.00 90.25 109 MET A O 1
ATOM 863 N N . LYS A 1 110 ? 4.730 16.040 -1.247 1.00 94.31 110 LYS A N 1
ATOM 864 C CA . LYS A 1 110 ? 3.697 17.072 -1.439 1.00 94.31 110 LYS A CA 1
ATOM 865 C C . LYS A 1 110 ? 2.272 16.501 -1.512 1.00 94.31 110 LYS A C 1
ATOM 867 O O . LYS A 1 110 ? 1.419 17.059 -2.193 1.00 94.31 110 LYS A O 1
ATOM 872 N N . ASN A 1 111 ? 2.020 15.393 -0.814 1.00 94.19 111 ASN A N 1
ATOM 873 C CA . ASN A 1 111 ? 0.758 14.649 -0.833 1.00 94.19 111 ASN A CA 1
ATOM 874 C C . ASN A 1 111 ? 0.311 14.169 -2.227 1.00 94.19 111 ASN A C 1
ATOM 876 O O . ASN A 1 111 ? -0.873 13.913 -2.426 1.00 94.19 111 ASN A O 1
ATOM 880 N N . ILE A 1 112 ? 1.238 14.007 -3.179 1.00 96.06 112 ILE A N 1
ATOM 881 C CA . ILE A 1 112 ? 0.941 13.343 -4.452 1.00 96.06 112 ILE A CA 1
ATOM 882 C C . ILE A 1 112 ? 0.590 11.872 -4.152 1.00 96.06 112 ILE A C 1
ATOM 884 O O . ILE A 1 112 ? 1.394 11.196 -3.501 1.00 96.06 112 ILE A O 1
ATOM 888 N N . PRO A 1 113 ? -0.578 11.358 -4.588 1.00 97.06 113 PRO A N 1
ATOM 889 C CA . PRO A 1 113 ? -0.959 9.977 -4.320 1.00 97.06 113 PRO A CA 1
ATOM 890 C C . PRO A 1 113 ? -0.107 9.003 -5.132 1.00 97.06 113 PRO A C 1
ATOM 892 O O . PRO A 1 113 ? -0.048 9.097 -6.356 1.00 97.06 113 PRO A O 1
ATOM 895 N N . ILE A 1 114 ? 0.510 8.038 -4.458 1.00 96.81 114 ILE A N 1
ATOM 896 C CA . ILE A 1 114 ? 1.226 6.927 -5.086 1.00 96.81 114 ILE A CA 1
ATOM 897 C C . ILE A 1 114 ? 0.397 5.661 -4.934 1.00 96.81 114 ILE A C 1
ATOM 899 O O . ILE A 1 114 ? -0.030 5.320 -3.830 1.00 96.81 114 ILE A O 1
ATOM 903 N N . ILE A 1 115 ? 0.178 4.966 -6.045 1.00 97.75 115 ILE A N 1
ATOM 904 C CA . ILE A 1 115 ? -0.613 3.741 -6.094 1.00 97.75 115 ILE A CA 1
ATOM 905 C C . ILE A 1 115 ? 0.316 2.539 -6.057 1.00 97.75 115 ILE A C 1
ATOM 907 O O . ILE A 1 115 ? 1.301 2.473 -6.794 1.00 97.75 115 ILE A O 1
ATOM 911 N N . TYR A 1 116 ? -0.031 1.560 -5.230 1.00 97.31 116 TYR A N 1
ATOM 912 C CA . TYR A 1 116 ? 0.624 0.262 -5.211 1.00 97.31 116 TYR A CA 1
ATOM 913 C C . TYR A 1 116 ? -0.407 -0.846 -5.393 1.00 97.31 116 TYR A C 1
ATOM 915 O O . TYR A 1 116 ? -1.485 -0.789 -4.805 1.00 97.31 116 TYR A O 1
ATOM 923 N N . ALA A 1 117 ? -0.051 -1.871 -6.164 1.00 97.00 117 ALA A N 1
ATOM 924 C CA . ALA A 1 117 ? -0.819 -3.106 -6.276 1.00 97.00 117 ALA A CA 1
ATOM 925 C C . ALA A 1 117 ? -0.268 -4.128 -5.282 1.00 97.00 117 ALA A C 1
ATOM 927 O O . ALA A 1 117 ? 0.938 -4.369 -5.259 1.00 97.00 117 ALA A O 1
ATOM 928 N N . CYS A 1 118 ? -1.137 -4.713 -4.465 1.00 95.88 118 CYS A N 1
ATOM 929 C CA . CYS A 1 118 ? -0.768 -5.556 -3.339 1.00 95.88 118 CYS A CA 1
ATOM 930 C C . CYS A 1 118 ? -1.192 -7.008 -3.554 1.00 95.88 118 CYS A C 1
ATOM 932 O O . CYS A 1 118 ? -2.295 -7.297 -4.011 1.00 95.88 118 CYS A O 1
ATOM 934 N N . THR A 1 119 ? -0.319 -7.931 -3.167 1.00 94.62 119 THR A N 1
ATOM 935 C CA . THR A 1 119 ? -0.588 -9.372 -3.140 1.00 94.62 119 THR A CA 1
ATOM 936 C C . THR A 1 119 ? -0.266 -9.918 -1.756 1.00 94.62 119 THR A C 1
ATOM 938 O O . THR A 1 119 ? 0.664 -9.450 -1.097 1.00 94.62 119 THR A O 1
ATOM 941 N N . GLU A 1 120 ? -1.052 -10.887 -1.295 1.00 93.31 120 GLU A N 1
ATOM 942 C CA . GLU A 1 120 ? -0.788 -11.599 -0.044 1.00 93.31 120 GLU A CA 1
ATOM 943 C C . GLU A 1 120 ? 0.572 -12.302 -0.111 1.00 93.31 120 GLU A C 1
ATOM 945 O O . GLU A 1 120 ? 0.968 -12.847 -1.142 1.00 93.31 120 GLU A O 1
ATOM 950 N N . THR A 1 121 ? 1.312 -12.283 0.993 1.00 89.06 121 THR A N 1
ATOM 951 C CA . THR A 1 121 ? 2.611 -12.947 1.082 1.00 89.06 121 THR A CA 1
ATOM 952 C C . THR A 1 121 ? 2.836 -13.496 2.479 1.00 89.06 121 THR A C 1
ATOM 954 O O . THR A 1 121 ? 2.420 -12.898 3.463 1.00 89.06 121 THR A O 1
ATOM 957 N N . ASN A 1 122 ? 3.559 -14.608 2.577 1.00 84.75 122 ASN A N 1
ATOM 958 C CA . ASN A 1 122 ? 4.102 -15.098 3.848 1.00 84.75 122 ASN A CA 1
ATOM 959 C C . ASN A 1 122 ? 5.571 -14.693 4.038 1.00 84.75 122 ASN A C 1
ATOM 961 O O . ASN A 1 122 ? 6.128 -14.852 5.124 1.00 84.75 122 ASN A O 1
ATOM 965 N N . ASN A 1 123 ? 6.207 -14.163 2.988 1.00 71.88 123 ASN A N 1
ATOM 966 C CA . ASN A 1 123 ? 7.622 -13.828 2.989 1.00 71.88 123 ASN A CA 1
ATOM 967 C C . ASN A 1 123 ? 7.838 -12.429 3.578 1.00 71.88 123 ASN A C 1
ATOM 969 O O . ASN A 1 123 ? 7.600 -11.414 2.918 1.00 71.88 123 ASN A O 1
ATOM 973 N N . TRP A 1 124 ? 8.260 -12.390 4.842 1.00 69.31 124 TRP A N 1
ATOM 974 C CA . TRP A 1 124 ? 8.458 -11.157 5.589 1.00 69.31 124 TRP A CA 1
ATOM 975 C C . TRP A 1 124 ? 9.588 -11.300 6.595 1.00 69.31 124 TRP A C 1
ATOM 977 O O . TRP A 1 124 ? 9.469 -12.019 7.587 1.00 69.31 124 TRP A O 1
ATOM 987 N N . THR A 1 125 ? 10.632 -10.516 6.395 1.00 54.38 125 THR A N 1
ATOM 988 C CA . THR A 1 125 ? 11.603 -10.178 7.427 1.00 54.38 125 THR A CA 1
ATOM 989 C C . THR A 1 125 ? 11.439 -8.692 7.699 1.00 54.38 125 THR A C 1
ATOM 991 O O . THR A 1 125 ? 11.705 -7.871 6.825 1.00 54.38 125 THR A O 1
ATOM 994 N N . LEU A 1 126 ? 10.981 -8.331 8.906 1.00 50.03 126 LEU A N 1
ATOM 995 C CA . LEU A 1 126 ? 11.246 -6.984 9.407 1.00 50.03 126 LEU A CA 1
ATOM 996 C C . LEU A 1 126 ? 12.766 -6.896 9.465 1.00 50.03 126 LEU A C 1
ATOM 998 O O . LEU A 1 126 ? 13.380 -7.590 10.278 1.00 50.03 126 LEU A O 1
ATOM 1002 N N . VAL A 1 127 ? 13.377 -6.108 8.585 1.00 43.50 127 VAL A N 1
ATOM 1003 C CA . VAL A 1 127 ? 14.733 -5.649 8.860 1.00 43.50 127 VAL A CA 1
ATOM 1004 C C . VAL A 1 127 ? 14.581 -4.780 10.107 1.00 43.50 127 VAL A C 1
ATOM 1006 O O . VAL A 1 127 ? 13.938 -3.731 10.055 1.00 43.50 127 VAL A O 1
ATOM 1009 N N . LYS A 1 128 ? 15.005 -5.327 11.251 1.00 38.56 128 LYS A N 1
ATOM 1010 C CA . LYS A 1 128 ? 15.043 -4.607 12.525 1.00 38.56 128 LYS A CA 1
ATOM 1011 C C . LYS A 1 128 ? 15.989 -3.423 12.412 1.00 38.56 128 LYS A C 1
ATOM 1013 O O . LYS A 1 128 ? 17.075 -3.615 11.824 1.00 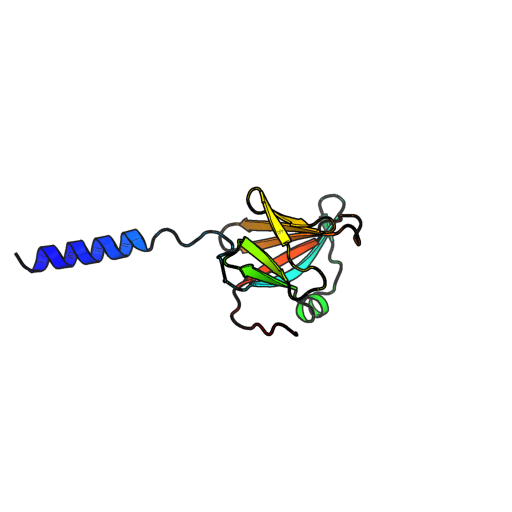38.56 128 LYS A O 1
#

Foldseek 3Di:
DPVVVVVVVVVVVVVVVPCPPLFQDAQFKKWWFWQAWQDPNDRDHPDDNVVSVVDTWMWHQYPQRFIAILDPDGTFHDDDDQWTHDPFKIWGWDGDRPWTKIWIAGVVVVGTTIIITMDTDPDDDSPD

pLDDT: mean 83.1, std 18.46, range [38.56, 97.75]

Secondary structure (DSSP, 8-state):
--HHHHHHHHHHHHHTT-----SPPBT-EEEEEEEEEEETTEEE-SS-HHHHHHS-EEEEE-TTSEEEESSS---EEEEETTEEE-SSEEEEEEEETTEEEEEEEEGGGTT--EEEEEEE-S------